Protein AF-A0A5E4PRH4-F1 (afdb_monomer_lite)

Organism: NCBI:txid189913

pLDDT: mean 85.3, std 13.78, range [50.44, 96.62]

Sequence (74 aa):
MWLCLCHVAGCDLSHTCSGGYCGPFYISKVYWVDAGKPTLPDDSPDRDEAFEDCARDFYCSVKIIESYMARFGK

InterPro domains:
  IPR008597 Invertebrate-type lysozyme [PF05497] (4-73)
  IPR008597 Invertebrate-type lysozyme [PS51909] (1-74)

Foldseek 3Di:
DCPPVCVVQVVQLFAADDPQFEGSVRHHPVLCVLLVQQFDVPDDSPDPCRVRRLRSHPVSVVSSVVSNCVVPVD

Radius of gyration: 12.09 Å; chains: 1; bounding box: 32×27×31 Å

Secondary structure (DSSP, 8-state):
--HHHHHHTTT-TT---BTTEETTTTEEHHHHHHTT----TT--TTSTTHHHHHHHSHHHHHHHHHHHHHHH--

Structure (mmCIF, N/CA/C/O backbone):
data_AF-A0A5E4PRH4-F1
#
_entry.id   AF-A0A5E4PRH4-F1
#
loop_
_atom_site.group_PDB
_atom_site.id
_atom_site.type_symbol
_atom_site.label_atom_id
_atom_site.label_alt_id
_atom_site.label_comp_id
_atom_site.label_asym_id
_atom_site.label_entity_id
_atom_site.label_seq_id
_atom_site.pdbx_PDB_ins_code
_atom_site.Cartn_x
_atom_site.Cartn_y
_atom_site.Cartn_z
_atom_site.occupancy
_atom_site.B_iso_or_equiv
_atom_site.auth_seq_id
_atom_site.auth_comp_id
_atom_site.auth_asym_id
_atom_site.auth_atom_id
_atom_site.pdbx_PDB_model_num
ATOM 1 N N . MET A 1 1 ? 19.731 12.515 0.615 1.00 50.44 1 MET A N 1
ATOM 2 C CA . MET A 1 1 ? 18.814 11.983 1.651 1.00 50.44 1 MET A CA 1
ATOM 3 C C . MET A 1 1 ? 18.315 10.553 1.362 1.00 50.44 1 MET A C 1
ATOM 5 O O . MET A 1 1 ? 17.529 10.041 2.134 1.00 50.44 1 MET A O 1
ATOM 9 N N . TRP A 1 2 ? 18.742 9.872 0.286 1.00 52.84 2 TRP A N 1
ATOM 10 C CA . TRP A 1 2 ? 18.174 8.563 -0.108 1.00 52.84 2 TRP A CA 1
ATOM 11 C C . TRP A 1 2 ? 19.079 7.362 0.259 1.00 52.84 2 TRP A C 1
ATOM 13 O O . TRP A 1 2 ? 18.752 6.217 -0.029 1.00 52.84 2 TRP A O 1
ATOM 23 N N . LEU A 1 3 ? 20.222 7.612 0.913 1.00 57.00 3 LEU A N 1
ATOM 24 C CA . LEU A 1 3 ? 21.281 6.612 1.111 1.00 57.00 3 LEU A CA 1
ATOM 25 C C . LEU A 1 3 ? 21.022 5.657 2.294 1.00 57.00 3 LEU A C 1
ATOM 27 O O . LEU A 1 3 ? 21.344 4.479 2.200 1.00 57.00 3 LEU A O 1
ATOM 31 N N . CYS A 1 4 ? 20.407 6.123 3.388 1.00 63.09 4 CYS A N 1
ATOM 32 C CA . CYS A 1 4 ? 20.170 5.269 4.564 1.00 63.09 4 CYS A CA 1
ATOM 33 C C . CYS A 1 4 ? 19.031 4.257 4.355 1.00 63.09 4 CYS A C 1
ATOM 35 O O . CYS A 1 4 ? 19.077 3.161 4.901 1.00 63.09 4 CYS A O 1
ATOM 37 N N . LEU A 1 5 ? 18.026 4.604 3.545 1.00 56.97 5 LEU A N 1
ATOM 38 C CA . LEU A 1 5 ? 16.847 3.758 3.313 1.00 56.97 5 LEU A CA 1
ATOM 39 C C . LEU A 1 5 ? 17.178 2.546 2.427 1.00 56.97 5 LEU A C 1
ATOM 41 O O . LEU A 1 5 ? 16.692 1.448 2.676 1.00 56.97 5 LEU A O 1
ATOM 45 N N . CYS A 1 6 ? 18.093 2.720 1.470 1.00 63.53 6 CYS A N 1
ATOM 46 C CA . CYS A 1 6 ? 18.624 1.654 0.615 1.00 63.53 6 CYS A CA 1
ATOM 47 C C . CYS A 1 6 ? 19.311 0.544 1.430 1.00 63.53 6 CYS A C 1
ATOM 49 O O . CYS A 1 6 ? 19.199 -0.630 1.101 1.00 63.53 6 CYS A O 1
ATOM 51 N N . HIS A 1 7 ? 19.986 0.903 2.528 1.00 61.41 7 HIS A N 1
ATOM 52 C CA . HIS A 1 7 ? 20.675 -0.065 3.383 1.00 61.41 7 HIS A CA 1
ATOM 53 C C . HIS A 1 7 ? 19.706 -0.963 4.169 1.00 61.41 7 HIS A C 1
ATOM 55 O O . HIS A 1 7 ? 20.035 -2.106 4.463 1.00 61.41 7 HIS A O 1
ATOM 61 N N . VAL A 1 8 ? 18.505 -0.460 4.475 1.00 62.84 8 VAL A N 1
ATOM 62 C CA . VAL A 1 8 ? 17.460 -1.214 5.185 1.00 62.84 8 VAL A CA 1
ATOM 63 C C . VAL A 1 8 ? 16.599 -2.023 4.211 1.00 62.84 8 VAL A C 1
ATOM 65 O O . VAL A 1 8 ? 16.275 -3.169 4.497 1.00 62.84 8 VAL A O 1
ATOM 68 N N . ALA A 1 9 ? 16.268 -1.456 3.046 1.00 58.38 9 ALA A N 1
ATOM 69 C CA . ALA A 1 9 ? 15.440 -2.098 2.019 1.00 58.38 9 ALA A CA 1
ATOM 70 C C . ALA A 1 9 ? 16.241 -2.934 0.995 1.00 58.38 9 ALA A C 1
ATOM 72 O O . ALA A 1 9 ? 15.699 -3.353 -0.020 1.00 58.38 9 ALA A O 1
ATOM 73 N N . GLY A 1 10 ? 17.550 -3.125 1.194 1.00 62.19 10 GLY A N 1
ATOM 74 C CA . GLY A 1 10 ? 18.408 -3.860 0.253 1.00 62.19 10 GLY A CA 1
ATOM 75 C C . GLY A 1 10 ? 18.551 -3.214 -1.134 1.00 62.19 10 GLY A C 1
ATOM 76 O O . GLY A 1 10 ? 18.965 -3.884 -2.073 1.00 62.19 10 GLY A O 1
ATOM 77 N N . CYS A 1 11 ? 18.209 -1.928 -1.273 1.00 62.59 11 CYS A N 1
ATOM 78 C CA . CYS A 1 11 ? 18.075 -1.201 -2.542 1.00 62.59 11 CYS A CA 1
ATOM 79 C C . CYS A 1 11 ? 17.066 -1.792 -3.543 1.00 62.59 11 CYS A C 1
ATOM 81 O O . CYS A 1 11 ? 16.962 -1.285 -4.661 1.00 62.59 11 CYS A O 1
ATOM 83 N N . ASP A 1 12 ? 16.289 -2.797 -3.141 1.00 59.72 12 ASP A N 1
ATOM 84 C CA . ASP A 1 12 ? 15.183 -3.324 -3.926 1.00 59.72 12 ASP A CA 1
ATOM 85 C C . ASP A 1 12 ? 13.909 -2.571 -3.531 1.00 59.72 12 ASP A C 1
ATOM 87 O O . ASP A 1 12 ? 13.146 -2.941 -2.640 1.00 59.72 12 ASP A O 1
ATOM 91 N N . LEU A 1 13 ? 13.723 -1.413 -4.161 1.00 62.50 13 LEU A N 1
ATOM 92 C CA . LEU A 1 13 ? 12.571 -0.547 -3.916 1.00 62.50 13 LEU A CA 1
ATOM 93 C C . LEU A 1 13 ? 11.280 -1.093 -4.551 1.00 62.50 13 LEU A C 1
ATOM 95 O O . LEU A 1 13 ? 10.260 -0.418 -4.482 1.00 62.50 13 LEU A O 1
ATOM 99 N N . SER A 1 14 ? 11.308 -2.280 -5.171 1.00 59.62 14 SER 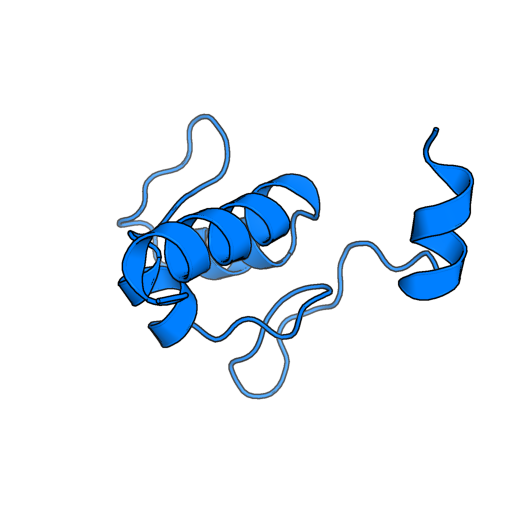A N 1
ATOM 100 C CA . SER A 1 14 ? 10.161 -2.890 -5.844 1.00 59.62 14 SER A CA 1
ATOM 101 C C . SER A 1 14 ? 10.075 -4.382 -5.522 1.00 59.62 14 SER A C 1
ATOM 103 O O . SER A 1 14 ? 10.093 -5.236 -6.406 1.00 59.62 14 SER A O 1
ATOM 105 N N . HIS A 1 15 ? 9.940 -4.716 -4.237 1.00 65.88 15 HIS A N 1
ATOM 106 C CA . HIS A 1 15 ? 9.614 -6.086 -3.858 1.00 65.88 15 HIS A CA 1
ATOM 107 C C . HIS A 1 15 ? 8.283 -6.500 -4.503 1.00 65.88 15 HIS A C 1
ATOM 109 O O . HIS A 1 15 ? 7.215 -5.954 -4.206 1.00 65.88 15 HIS A O 1
ATOM 115 N N . THR A 1 16 ? 8.374 -7.469 -5.414 1.00 78.94 16 THR A N 1
ATOM 116 C CA . THR A 1 16 ? 7.247 -8.113 -6.089 1.00 78.94 16 THR A CA 1
ATOM 117 C C . THR A 1 16 ? 6.239 -8.641 -5.074 1.00 78.94 16 THR A C 1
ATOM 119 O O . THR A 1 16 ? 6.612 -9.052 -3.976 1.00 78.94 16 THR A O 1
ATOM 122 N N . CYS A 1 17 ? 4.967 -8.699 -5.449 1.00 87.38 17 CYS A N 1
ATOM 123 C CA . CYS A 1 17 ? 3.949 -9.291 -4.594 1.00 87.38 17 CYS A CA 1
ATOM 124 C C . CYS A 1 17 ? 4.185 -10.799 -4.409 1.00 87.38 17 CYS A C 1
ATOM 126 O O . CYS A 1 17 ? 4.361 -11.531 -5.382 1.00 87.38 17 CYS A O 1
ATOM 128 N N . SER A 1 18 ? 4.179 -11.273 -3.163 1.00 88.12 18 SER A N 1
ATOM 129 C CA . SER A 1 18 ? 4.346 -12.687 -2.821 1.00 88.12 18 SER A CA 1
ATOM 130 C C . SER A 1 18 ? 3.388 -13.079 -1.702 1.00 88.12 18 SER A C 1
ATOM 132 O O . SER A 1 18 ? 3.269 -12.386 -0.692 1.00 88.12 18 SER A O 1
ATOM 134 N N . GLY A 1 19 ? 2.657 -14.180 -1.892 1.00 85.56 19 GLY A N 1
ATOM 135 C CA . GLY A 1 19 ? 1.726 -14.696 -0.884 1.00 85.56 19 GLY A CA 1
ATOM 136 C C . GLY A 1 19 ? 0.594 -13.733 -0.495 1.00 85.56 19 GLY A C 1
ATOM 137 O O . GLY A 1 19 ? 0.081 -13.833 0.613 1.00 85.56 19 GLY A O 1
ATOM 138 N N . GLY A 1 20 ? 0.219 -12.791 -1.371 1.00 87.62 20 GLY A N 1
ATOM 139 C CA . GLY A 1 20 ? -0.809 -11.775 -1.092 1.00 87.62 20 GLY A CA 1
ATOM 140 C C . GLY A 1 20 ? -0.309 -10.527 -0.350 1.00 87.62 20 GLY A C 1
ATOM 141 O O . GLY A 1 20 ? -1.120 -9.678 0.026 1.00 87.62 20 GLY A O 1
ATOM 142 N N . TYR A 1 21 ? 1.006 -10.404 -0.164 1.00 92.25 21 TYR A N 1
ATOM 143 C CA . TYR A 1 21 ? 1.669 -9.235 0.408 1.00 92.25 21 TYR A CA 1
ATOM 144 C C . TYR A 1 21 ? 2.534 -8.557 -0.651 1.00 92.25 21 TYR A C 1
ATOM 146 O O . TYR A 1 21 ? 3.184 -9.240 -1.441 1.00 92.25 21 TYR A O 1
ATOM 154 N N . CYS A 1 22 ? 2.551 -7.228 -0.669 1.00 92.44 22 CYS A N 1
ATOM 155 C CA . CYS A 1 22 ? 3.229 -6.447 -1.699 1.00 92.44 22 CYS A CA 1
ATOM 156 C C . CYS A 1 22 ? 4.179 -5.407 -1.105 1.00 92.44 22 CYS A C 1
ATOM 158 O O . CYS A 1 22 ? 3.892 -4.804 -0.065 1.00 92.44 22 CYS A O 1
ATOM 160 N N . GLY A 1 23 ? 5.277 -5.168 -1.825 1.00 89.88 23 GLY A N 1
ATOM 161 C CA . GLY A 1 23 ? 6.168 -4.047 -1.580 1.00 89.88 23 GLY A CA 1
ATOM 162 C C . GLY A 1 23 ? 7.104 -4.188 -0.382 1.00 89.88 23 GLY A C 1
ATOM 163 O O . GLY A 1 23 ? 7.124 -5.218 0.296 1.00 89.88 23 GLY A O 1
ATOM 164 N N . PRO A 1 24 ? 7.888 -3.133 -0.100 1.00 86.88 24 PRO A N 1
ATOM 165 C CA . PRO A 1 24 ? 8.979 -3.175 0.874 1.00 86.88 24 PRO A CA 1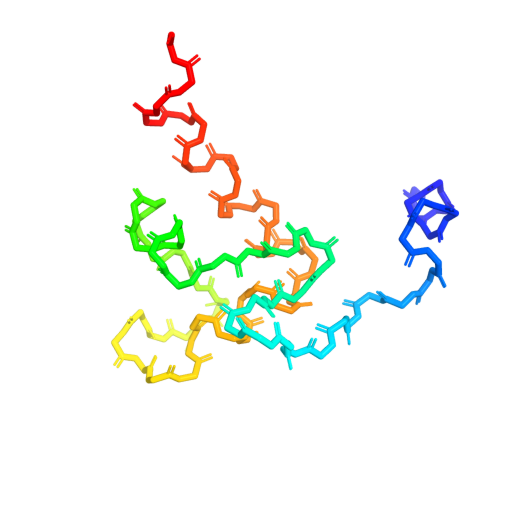
ATOM 166 C C . PRO A 1 24 ? 8.517 -3.409 2.318 1.00 86.88 24 PRO A C 1
ATOM 168 O O . PRO A 1 24 ? 9.312 -3.823 3.157 1.00 86.88 24 PRO A O 1
ATOM 171 N N . PHE A 1 25 ? 7.238 -3.170 2.616 1.00 89.50 25 PHE A N 1
ATOM 172 C CA . PHE A 1 25 ? 6.676 -3.325 3.957 1.00 89.50 25 PHE A CA 1
ATOM 173 C C . PHE A 1 25 ? 5.739 -4.530 4.101 1.00 89.50 25 PHE A C 1
ATOM 175 O O . PHE A 1 25 ? 5.032 -4.612 5.102 1.00 89.50 25 PHE A O 1
ATOM 182 N N . TYR A 1 26 ? 5.714 -5.451 3.125 1.00 91.12 26 TYR A N 1
ATOM 183 C CA . TYR A 1 26 ? 4.834 -6.629 3.135 1.00 91.12 26 TYR A CA 1
ATOM 184 C C . TYR A 1 26 ? 3.380 -6.253 3.466 1.00 91.12 26 TYR A C 1
ATOM 186 O O . TYR A 1 26 ? 2.769 -6.769 4.401 1.00 91.12 26 TYR A O 1
ATOM 194 N N . ILE A 1 27 ? 2.827 -5.308 2.707 1.00 94.06 27 ILE A N 1
ATOM 195 C CA . ILE A 1 27 ? 1.478 -4.787 2.940 1.00 94.06 27 ILE A CA 1
ATOM 196 C C . ILE A 1 27 ? 0.468 -5.771 2.360 1.00 94.06 27 ILE A C 1
ATOM 198 O O . ILE A 1 27 ? 0.618 -6.200 1.220 1.00 94.06 27 ILE A O 1
ATOM 202 N N . SER A 1 28 ? -0.572 -6.118 3.121 1.00 95.69 28 SER A N 1
ATOM 203 C CA . SER A 1 28 ? -1.692 -6.922 2.620 1.00 95.69 28 SER A CA 1
ATOM 204 C C . SER A 1 28 ? -2.795 -6.045 2.026 1.00 95.69 28 SER A C 1
ATOM 206 O O . SER A 1 28 ? -2.977 -4.890 2.422 1.00 95.69 28 SER A O 1
ATOM 208 N N . LYS A 1 29 ? -3.604 -6.613 1.122 1.00 94.81 29 LYS A N 1
ATOM 209 C CA . LYS A 1 29 ? -4.737 -5.887 0.522 1.00 94.81 29 LYS A CA 1
ATOM 210 C C . LYS A 1 29 ? -5.737 -5.398 1.575 1.00 94.81 29 LYS A C 1
ATOM 212 O O . LYS A 1 29 ? -6.270 -4.305 1.440 1.00 94.81 29 LYS A O 1
ATOM 217 N N . VAL A 1 30 ? -5.956 -6.166 2.646 1.00 95.88 30 VAL A N 1
ATOM 218 C CA . VAL A 1 30 ? -6.849 -5.772 3.752 1.00 95.88 30 VAL A CA 1
ATOM 219 C C . VAL A 1 30 ? -6.287 -4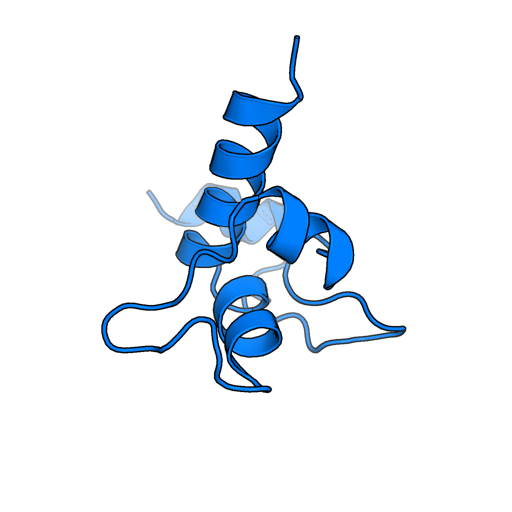.567 4.506 1.00 95.88 30 VAL A C 1
ATOM 221 O O . VAL A 1 30 ? -7.002 -3.591 4.701 1.00 95.88 30 VAL A O 1
ATOM 224 N N . TYR A 1 31 ? -4.989 -4.581 4.829 1.00 96.06 31 TYR A N 1
ATOM 225 C CA . TYR A 1 31 ? -4.325 -3.458 5.496 1.00 96.06 31 TYR A CA 1
ATOM 226 C C . TYR A 1 31 ? -4.436 -2.163 4.675 1.00 96.06 31 TYR A C 1
ATOM 228 O O . TYR A 1 31 ? -4.728 -1.095 5.209 1.00 96.06 31 TYR A O 1
ATOM 236 N N . TRP A 1 32 ? -4.269 -2.264 3.354 1.00 96.62 32 TRP A N 1
ATOM 237 C CA . TRP A 1 32 ? -4.474 -1.154 2.421 1.00 96.62 32 TRP A CA 1
ATOM 238 C C . TRP A 1 32 ? -5.925 -0.644 2.393 1.00 96.62 32 TRP A C 1
ATOM 240 O O . TRP A 1 32 ? -6.153 0.568 2.373 1.00 96.62 32 TRP A O 1
ATOM 250 N N . VAL A 1 33 ? -6.916 -1.541 2.436 1.00 96.44 33 VAL A N 1
ATOM 251 C CA . VAL A 1 33 ? -8.337 -1.159 2.521 1.00 96.44 33 VAL A CA 1
ATOM 252 C C . VAL A 1 33 ? -8.623 -0.411 3.823 1.00 96.44 33 VAL A C 1
ATOM 254 O O . VAL A 1 33 ? -9.230 0.662 3.787 1.00 96.44 33 VAL A O 1
ATOM 257 N N . ASP A 1 34 ? -8.127 -0.915 4.950 1.00 96.19 34 ASP A N 1
ATOM 258 C CA . ASP A 1 34 ? -8.299 -0.296 6.268 1.00 96.19 34 ASP A CA 1
ATOM 259 C C . ASP A 1 34 ? -7.610 1.074 6.356 1.00 96.19 34 ASP A C 1
ATOM 261 O O . ASP A 1 34 ? -8.140 2.014 6.962 1.00 96.19 34 ASP A O 1
ATOM 265 N N . ALA A 1 35 ? -6.480 1.234 5.661 1.00 96.19 35 ALA A N 1
ATOM 266 C CA . ALA A 1 35 ? -5.784 2.506 5.480 1.00 96.19 35 ALA A CA 1
ATOM 267 C C . ALA A 1 35 ? -6.563 3.528 4.627 1.00 96.19 35 ALA A C 1
ATOM 269 O O . ALA A 1 35 ? -6.165 4.686 4.541 1.00 96.19 35 ALA A O 1
ATOM 270 N N . GLY A 1 36 ? -7.687 3.142 4.014 1.00 95.62 36 GLY A N 1
ATOM 271 C CA . GLY A 1 36 ? -8.497 4.022 3.171 1.00 95.62 36 GLY A CA 1
ATOM 272 C C . GLY A 1 36 ? -8.122 3.992 1.695 1.00 95.62 36 GLY A C 1
ATOM 273 O O . GLY A 1 36 ? -8.467 4.928 0.981 1.00 95.62 36 GLY A O 1
ATOM 274 N N . LYS A 1 37 ? -7.452 2.924 1.247 1.00 96.25 37 LYS A N 1
ATOM 275 C CA . LYS A 1 37 ? -7.079 2.686 -0.151 1.00 96.25 37 L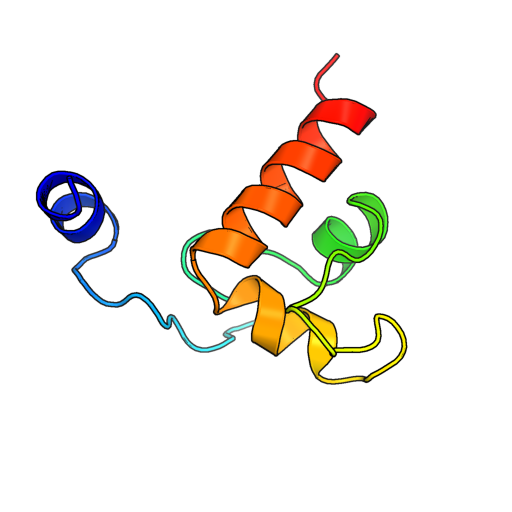YS A CA 1
ATOM 276 C C . LYS A 1 37 ? -6.272 3.827 -0.801 1.00 96.25 37 LYS A C 1
ATOM 278 O O . LYS A 1 37 ? -6.649 4.283 -1.880 1.00 96.25 37 LYS A O 1
ATOM 283 N N . PRO A 1 38 ? -5.187 4.337 -0.189 1.00 95.62 38 PRO A N 1
ATOM 284 C CA . PRO A 1 38 ? -4.362 5.345 -0.854 1.00 95.62 38 PRO A CA 1
ATOM 285 C C . PRO A 1 38 ? -3.745 4.770 -2.138 1.00 95.62 38 PRO A C 1
ATOM 287 O O . PRO A 1 38 ? -3.397 3.590 -2.189 1.00 95.62 38 PRO A O 1
ATOM 290 N N . THR A 1 39 ? -3.622 5.598 -3.170 1.00 96.06 39 THR A N 1
ATOM 291 C CA . THR A 1 39 ? -3.127 5.210 -4.497 1.00 96.06 39 THR A CA 1
ATOM 292 C C . THR A 1 39 ? -2.007 6.133 -4.970 1.00 96.06 39 THR A C 1
ATOM 294 O O . THR A 1 39 ? -1.690 7.146 -4.331 1.00 96.06 39 THR A O 1
ATOM 297 N N . LEU A 1 40 ? -1.383 5.766 -6.091 1.00 93.50 40 LEU A N 1
ATOM 298 C CA . LEU A 1 40 ? -0.473 6.649 -6.813 1.00 93.50 40 LEU A CA 1
ATOM 299 C C . LEU A 1 40 ? -1.211 7.896 -7.344 1.00 93.50 40 LEU A C 1
ATOM 301 O O . LEU A 1 40 ? -2.437 7.874 -7.484 1.00 93.50 40 LEU A O 1
ATOM 305 N N . PRO A 1 41 ? -0.487 8.992 -7.648 1.00 89.75 41 PRO A N 1
ATOM 306 C CA . PRO A 1 41 ? -1.068 10.125 -8.364 1.00 89.75 41 PRO A CA 1
ATOM 307 C C . PRO A 1 41 ? -1.717 9.648 -9.669 1.00 89.75 41 PRO A C 1
ATOM 309 O O . PRO A 1 41 ? -1.135 8.819 -10.365 1.00 89.75 41 PRO A O 1
ATOM 312 N N . ASP A 1 42 ? -2.912 10.158 -9.969 1.00 88.44 42 ASP A N 1
ATOM 313 C CA . ASP A 1 42 ? -3.698 9.820 -11.168 1.00 88.44 42 ASP A CA 1
ATOM 314 C C . ASP A 1 42 ? -4.190 8.360 -11.261 1.00 88.44 42 ASP A C 1
ATOM 316 O O . ASP A 1 42 ? -4.723 7.950 -12.292 1.00 88.44 42 ASP A O 1
ATOM 320 N N . ASP A 1 43 ? -4.084 7.584 -10.179 1.00 89.69 43 ASP A N 1
ATOM 321 C CA . ASP A 1 43 ? -4.618 6.225 -10.098 1.00 89.69 43 ASP A CA 1
ATOM 322 C C . ASP A 1 43 ? -5.920 6.162 -9.284 1.00 89.69 43 ASP A C 1
ATOM 324 O O . ASP A 1 43 ? -6.168 6.975 -8.388 1.00 89.69 43 ASP A O 1
ATOM 328 N N . SER A 1 44 ? -6.760 5.171 -9.581 1.00 90.50 44 SER A N 1
ATOM 329 C CA . SER A 1 44 ? -8.068 4.991 -8.952 1.00 90.50 44 SER A CA 1
ATOM 330 C C . SER A 1 44 ? -8.043 3.881 -7.897 1.00 90.50 44 SER A C 1
ATOM 332 O O . SER A 1 44 ? -7.597 2.775 -8.202 1.00 90.50 44 SER A O 1
ATOM 334 N N . PRO A 1 45 ? -8.599 4.096 -6.687 1.00 89.94 45 PRO A N 1
ATOM 335 C CA . PRO A 1 45 ? -8.689 3.064 -5.647 1.00 89.94 45 PRO A CA 1
ATOM 336 C C . PRO A 1 45 ? -9.608 1.889 -6.016 1.00 89.94 45 PRO A C 1
ATOM 338 O O . PRO A 1 45 ? -9.635 0.885 -5.299 1.00 89.94 45 PRO A O 1
ATOM 341 N N . ASP A 1 46 ? -10.376 2.013 -7.099 1.00 91.31 46 ASP A N 1
ATOM 342 C CA . ASP A 1 46 ? -11.250 0.962 -7.620 1.00 91.31 46 ASP A CA 1
ATOM 343 C C . ASP A 1 46 ? -10.577 0.105 -8.702 1.00 91.31 46 ASP A C 1
ATOM 345 O O . ASP A 1 46 ? -11.146 -0.903 -9.119 1.00 91.31 46 ASP A O 1
ATOM 349 N N . ARG A 1 47 ? -9.367 0.465 -9.157 1.00 93.00 47 ARG A N 1
ATOM 350 C CA . ARG A 1 47 ? -8.596 -0.375 -10.082 1.00 93.00 47 ARG A CA 1
ATOM 351 C C . ARG A 1 47 ? -8.031 -1.579 -9.331 1.00 93.00 47 ARG A C 1
ATOM 353 O O . ARG A 1 47 ? -7.438 -1.432 -8.263 1.00 93.00 47 ARG A O 1
ATOM 360 N N . ASP A 1 48 ? -8.162 -2.767 -9.918 1.00 86.56 48 ASP A N 1
ATOM 361 C CA . ASP A 1 48 ? -7.714 -4.021 -9.298 1.00 86.56 48 ASP A CA 1
ATOM 362 C C . ASP A 1 48 ? -6.228 -4.006 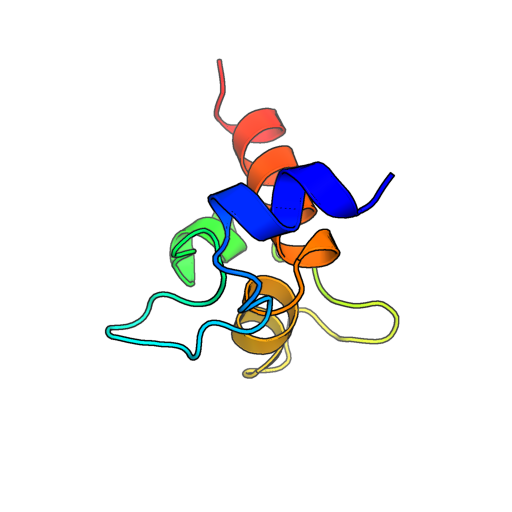-8.899 1.00 86.56 48 ASP A C 1
ATOM 364 O O . ASP A 1 48 ? -5.872 -4.505 -7.827 1.00 86.56 48 ASP A O 1
ATOM 368 N N . GLU A 1 49 ? -5.394 -3.366 -9.724 1.00 91.31 49 GLU A N 1
ATOM 369 C CA . GLU A 1 49 ? -3.938 -3.249 -9.571 1.00 91.31 49 GLU A CA 1
ATOM 370 C C . GLU A 1 49 ? -3.495 -2.096 -8.652 1.00 91.31 49 GLU A C 1
ATOM 372 O O . GLU A 1 49 ? -2.327 -2.038 -8.268 1.00 91.31 49 GLU A O 1
ATOM 377 N N . ALA A 1 50 ? -4.397 -1.189 -8.253 1.00 94.69 50 ALA A N 1
ATOM 378 C CA . ALA A 1 50 ? -4.036 0.012 -7.488 1.00 94.69 50 ALA A CA 1
ATOM 379 C C . ALA A 1 50 ? -3.382 -0.313 -6.139 1.00 94.69 50 ALA A C 1
ATOM 381 O O . ALA A 1 50 ? -2.469 0.380 -5.685 1.00 94.69 50 ALA A O 1
ATOM 382 N N . PHE A 1 51 ? -3.825 -1.407 -5.513 1.00 94.75 51 PHE A N 1
ATOM 383 C CA . PHE A 1 51 ? -3.189 -1.944 -4.316 1.00 94.75 51 PHE A CA 1
ATOM 384 C C . PHE A 1 51 ? -1.733 -2.334 -4.584 1.00 94.75 51 PHE A C 1
ATOM 386 O O . PHE A 1 51 ? -0.845 -1.919 -3.845 1.00 94.75 51 PHE A O 1
ATOM 393 N N . GLU A 1 52 ? -1.486 -3.137 -5.619 1.00 93.88 52 GLU A N 1
ATOM 394 C CA . GLU A 1 52 ? -0.158 -3.680 -5.900 1.00 93.88 52 GLU A CA 1
ATOM 395 C C . GLU A 1 52 ? 0.807 -2.579 -6.335 1.00 93.88 52 GLU A C 1
ATOM 397 O O . GLU A 1 52 ? 1.966 -2.595 -5.926 1.00 93.88 52 GLU A O 1
ATOM 402 N N . ASP A 1 53 ? 0.333 -1.618 -7.127 1.00 93.06 53 ASP A N 1
ATOM 403 C CA . ASP A 1 53 ? 1.129 -0.482 -7.590 1.00 93.06 53 ASP A CA 1
ATOM 404 C C . ASP A 1 53 ? 1.490 0.464 -6.438 1.00 93.06 53 ASP A C 1
ATOM 406 O O . ASP A 1 53 ? 2.661 0.806 -6.264 1.00 93.06 53 ASP A O 1
ATOM 410 N N . CYS A 1 54 ? 0.527 0.825 -5.583 1.00 94.31 54 CYS A N 1
ATOM 411 C CA . CYS A 1 54 ? 0.811 1.667 -4.421 1.00 94.31 54 CYS A CA 1
ATOM 412 C C . CYS A 1 54 ? 1.651 0.943 -3.360 1.00 94.31 54 CYS A C 1
ATOM 414 O O . CYS A 1 54 ? 2.538 1.539 -2.755 1.00 94.31 54 CYS A O 1
ATOM 416 N N . ALA A 1 55 ? 1.407 -0.347 -3.123 1.00 94.06 55 ALA A N 1
ATOM 417 C CA . ALA A 1 55 ? 2.196 -1.110 -2.166 1.00 94.06 55 ALA A CA 1
ATOM 418 C C . AL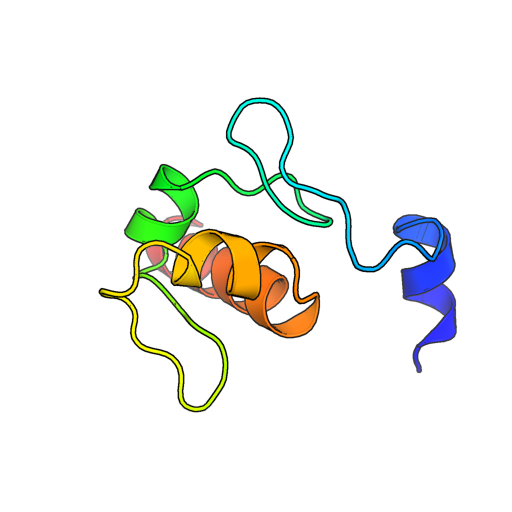A A 1 55 ? 3.648 -1.276 -2.635 1.00 94.06 55 ALA A C 1
ATOM 420 O O . ALA A 1 55 ? 4.546 -1.237 -1.801 1.00 94.06 55 ALA A O 1
ATOM 421 N N . ARG A 1 56 ? 3.894 -1.426 -3.946 1.00 90.56 56 ARG A N 1
ATOM 422 C CA . ARG A 1 56 ? 5.249 -1.518 -4.515 1.00 90.56 56 ARG A CA 1
ATOM 423 C C . ARG A 1 56 ? 5.982 -0.181 -4.575 1.00 90.56 56 ARG A C 1
ATOM 425 O O . ARG A 1 56 ? 7.206 -0.190 -4.534 1.00 90.56 56 ARG A O 1
ATOM 432 N N . ASP A 1 57 ? 5.280 0.945 -4.658 1.00 90.75 57 ASP A N 1
ATOM 433 C CA . ASP A 1 57 ? 5.912 2.262 -4.584 1.00 90.75 57 ASP A CA 1
ATOM 434 C C . ASP A 1 57 ? 6.290 2.615 -3.139 1.00 90.75 57 ASP A C 1
ATOM 436 O O . ASP A 1 57 ? 5.472 2.565 -2.220 1.00 90.75 57 ASP A O 1
ATOM 440 N N . PHE A 1 58 ? 7.543 3.008 -2.913 1.00 86.94 58 PHE A N 1
ATOM 441 C CA . PHE A 1 58 ? 8.033 3.310 -1.568 1.00 86.94 58 PHE A CA 1
ATOM 442 C C . PHE A 1 58 ? 7.248 4.447 -0.894 1.00 86.94 58 PHE A C 1
ATOM 444 O O . PHE A 1 58 ? 6.871 4.346 0.271 1.00 86.94 58 PHE A O 1
ATOM 451 N N . TYR A 1 59 ? 6.973 5.536 -1.612 1.00 90.56 59 TYR A N 1
ATOM 452 C CA . TYR A 1 59 ? 6.301 6.694 -1.023 1.00 90.56 59 TYR A CA 1
ATOM 453 C C . TYR A 1 59 ? 4.820 6.419 -0.767 1.00 90.56 59 TYR A C 1
ATOM 455 O O . TYR A 1 59 ? 4.272 6.839 0.253 1.00 90.56 59 TYR A O 1
ATOM 463 N N . CYS A 1 60 ? 4.168 5.697 -1.669 1.00 93.94 60 CYS A N 1
ATOM 464 C CA . CYS A 1 60 ? 2.773 5.313 -1.538 1.00 93.94 60 CYS A CA 1
ATOM 465 C C . CYS A 1 60 ? 2.586 4.267 -0.432 1.00 93.94 60 CYS A C 1
ATOM 467 O O . CYS A 1 60 ? 1.683 4.392 0.393 1.00 93.94 60 CYS A O 1
ATOM 469 N N . SER A 1 61 ? 3.506 3.313 -0.310 1.00 93.00 61 SER A N 1
ATOM 470 C CA . SER A 1 61 ? 3.493 2.322 0.766 1.00 93.00 61 SER A CA 1
ATOM 471 C C . SER A 1 61 ? 3.734 2.919 2.155 1.00 93.00 61 SER A C 1
ATOM 473 O O . SER A 1 61 ? 3.058 2.520 3.105 1.00 93.00 61 SER A O 1
ATOM 475 N N . VAL A 1 62 ? 4.571 3.956 2.281 1.00 93.81 62 VAL A N 1
ATOM 476 C CA . VAL A 1 62 ? 4.648 4.756 3.518 1.00 93.81 62 VAL A CA 1
ATOM 477 C C . VAL A 1 62 ? 3.299 5.413 3.830 1.00 93.81 62 VAL A C 1
ATOM 479 O O . VAL A 1 62 ? 2.820 5.293 4.957 1.00 93.81 62 VAL A O 1
ATOM 482 N N . LYS A 1 63 ? 2.624 6.020 2.843 1.00 95.38 63 LYS A N 1
ATOM 483 C CA . LYS A 1 63 ? 1.291 6.622 3.050 1.00 95.38 63 LYS A CA 1
ATOM 484 C C . LYS A 1 63 ? 0.243 5.609 3.504 1.00 95.38 63 LYS A C 1
ATOM 486 O O . LYS A 1 63 ? -0.637 5.972 4.286 1.00 95.38 63 LYS A O 1
ATOM 491 N N . ILE A 1 64 ? 0.315 4.361 3.033 1.00 96.12 64 ILE A N 1
ATOM 492 C CA . ILE A 1 64 ? -0.558 3.275 3.504 1.00 96.12 64 ILE A CA 1
ATOM 493 C C . ILE A 1 64 ? -0.386 3.087 5.012 1.00 96.12 64 ILE A C 1
ATOM 495 O O . ILE A 1 64 ? -1.367 3.112 5.755 1.00 96.12 64 ILE A O 1
ATOM 499 N N . ILE A 1 65 ? 0.859 2.947 5.464 1.00 95.25 65 ILE A N 1
ATOM 500 C CA . ILE A 1 65 ? 1.184 2.744 6.877 1.00 95.25 65 ILE A CA 1
ATOM 501 C C . ILE A 1 65 ? 0.769 3.958 7.703 1.00 95.25 65 ILE A C 1
ATOM 503 O O . ILE A 1 65 ? 0.085 3.799 8.709 1.00 95.25 65 ILE A O 1
ATOM 507 N N . GLU A 1 66 ? 1.122 5.170 7.276 1.00 95.50 66 GLU A N 1
ATOM 508 C CA . GLU A 1 66 ? 0.752 6.402 7.979 1.00 95.50 66 GLU A CA 1
ATOM 509 C C . GLU A 1 66 ? -0.768 6.536 8.124 1.00 95.50 66 GLU A C 1
ATOM 511 O O . GLU A 1 66 ? -1.263 6.827 9.213 1.00 95.50 66 GLU A O 1
ATOM 516 N N . SER A 1 67 ? -1.521 6.256 7.056 1.00 95.56 67 SER A N 1
ATOM 517 C CA . SER A 1 67 ? -2.986 6.338 7.069 1.00 95.56 67 SER A CA 1
ATOM 518 C C . SER A 1 67 ? -3.615 5.275 7.968 1.00 95.56 67 SER A C 1
ATOM 520 O O . SER A 1 67 ? -4.568 5.567 8.693 1.00 95.56 67 SER A O 1
ATOM 522 N N . TYR A 1 68 ? -3.073 4.054 7.969 1.00 96.31 68 TYR A N 1
ATOM 523 C CA . TYR A 1 68 ? -3.510 3.003 8.882 1.00 96.31 68 TYR A CA 1
ATOM 524 C C . TYR A 1 68 ? -3.214 3.376 10.339 1.00 96.31 68 TYR A C 1
ATOM 526 O O . TYR A 1 68 ? -4.106 3.327 11.184 1.00 96.31 68 TYR A O 1
ATOM 534 N N . MET A 1 69 ? -1.987 3.807 10.643 1.00 94.06 69 MET A N 1
ATOM 535 C CA . MET A 1 69 ? -1.578 4.195 11.997 1.00 94.06 69 MET A CA 1
ATOM 536 C C . MET A 1 69 ? -2.367 5.404 12.506 1.00 94.06 69 MET A C 1
ATOM 538 O O . MET A 1 69 ? -2.748 5.436 13.672 1.00 94.06 69 MET A O 1
ATOM 542 N N . ALA A 1 70 ? -2.704 6.362 11.640 1.00 93.88 70 ALA A N 1
ATOM 543 C CA . ALA A 1 70 ? -3.578 7.477 12.001 1.00 93.88 70 ALA A CA 1
ATOM 544 C C . ALA A 1 70 ? -4.991 7.018 12.415 1.00 93.88 70 ALA A C 1
ATOM 546 O O . ALA A 1 70 ? -5.640 7.672 13.233 1.00 93.88 70 ALA A O 1
ATOM 547 N N . ARG A 1 71 ? -5.473 5.894 11.866 1.00 91.50 71 ARG A N 1
ATOM 548 C CA . ARG A 1 71 ? -6.791 5.316 12.176 1.00 91.50 71 ARG A CA 1
ATOM 549 C C . ARG A 1 71 ? -6.767 4.384 13.390 1.00 91.50 71 ARG A C 1
ATOM 551 O O . ARG A 1 71 ? -7.681 4.456 14.209 1.00 91.50 71 ARG A O 1
ATOM 558 N N . PHE A 1 72 ? -5.742 3.541 13.515 1.00 92.19 72 PHE A N 1
ATOM 559 C CA . PHE A 1 72 ? -5.710 2.417 14.464 1.00 92.19 72 PHE A CA 1
ATOM 560 C C . PHE A 1 72 ? -4.561 2.452 15.480 1.00 92.19 72 PHE A C 1
ATOM 562 O O . PHE A 1 72 ? -4.550 1.637 16.393 1.00 92.19 72 PHE A O 1
ATOM 569 N N . GLY A 1 73 ? -3.599 3.368 15.362 1.00 81.50 73 GLY A N 1
ATOM 570 C CA . GLY A 1 73 ? -2.402 3.435 16.213 1.00 81.50 73 GLY A CA 1
ATOM 571 C C . GLY A 1 73 ? -2.613 4.060 17.597 1.00 81.50 73 GLY A C 1
ATOM 572 O O . GLY A 1 73 ? -1.694 4.702 18.101 1.00 81.50 73 GLY A O 1
ATOM 573 N N . LYS A 1 74 ? -3.815 3.941 18.173 1.00 62.50 74 LYS A N 1
ATOM 574 C CA . LYS A 1 74 ? -4.142 4.433 19.522 1.00 62.50 74 LYS A CA 1
ATOM 575 C C . LYS A 1 74 ? -3.930 3.359 20.579 1.00 62.50 74 LYS A C 1
ATOM 577 O O . LYS A 1 74 ? -4.251 2.189 20.286 1.00 62.50 74 LYS A O 1
#